Protein AF-A0A9E2UWN2-F1 (afdb_monomer)

Structure (mmCIF, N/CA/C/O backbone):
data_AF-A0A9E2UWN2-F1
#
_entry.id   AF-A0A9E2UWN2-F1
#
loop_
_atom_site.group_PDB
_atom_site.id
_atom_site.type_symbol
_atom_site.label_atom_id
_atom_site.label_alt_id
_atom_site.label_comp_id
_atom_site.label_asym_id
_atom_site.label_entity_id
_atom_site.label_seq_id
_atom_site.pdbx_PDB_ins_code
_atom_site.Cartn_x
_atom_site.Cartn_y
_atom_site.Cartn_z
_atom_site.occupancy
_atom_site.B_iso_or_equiv
_atom_site.auth_seq_id
_atom_site.auth_comp_id
_atom_site.auth_asym_id
_atom_site.auth_atom_id
_atom_site.pdbx_PDB_model_num
ATOM 1 N N . MET A 1 1 ? 16.207 34.290 -70.083 1.00 34.88 1 MET A N 1
ATOM 2 C CA . MET A 1 1 ? 17.558 33.720 -69.869 1.00 34.88 1 MET A CA 1
ATOM 3 C C . MET A 1 1 ? 18.015 34.024 -68.439 1.00 34.88 1 MET A C 1
AT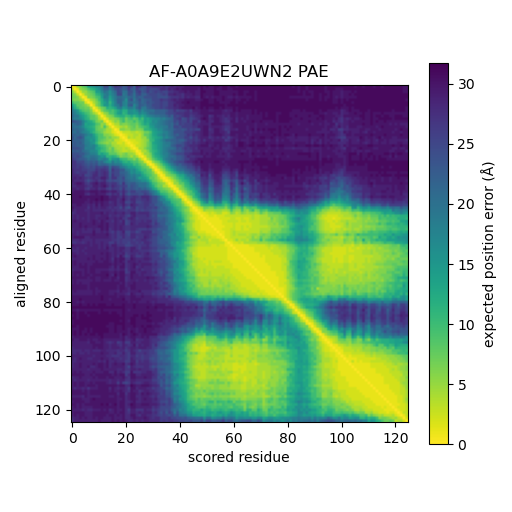OM 5 O O . MET A 1 1 ? 18.541 35.101 -68.195 1.00 34.88 1 MET A O 1
ATOM 9 N N . ALA A 1 2 ? 17.753 33.136 -67.473 1.00 46.03 2 ALA A N 1
ATOM 10 C CA . ALA A 1 2 ? 18.099 33.361 -66.063 1.00 46.03 2 ALA A CA 1
ATOM 11 C C . ALA A 1 2 ? 19.446 32.698 -65.721 1.00 46.03 2 ALA A C 1
ATOM 13 O O . ALA A 1 2 ? 19.610 31.484 -65.838 1.00 46.03 2 ALA A O 1
ATOM 14 N N . LYS A 1 3 ? 20.428 33.512 -65.323 1.00 49.00 3 LYS A N 1
ATOM 15 C CA . LYS A 1 3 ? 21.801 33.098 -65.002 1.00 49.00 3 LYS A CA 1
ATOM 16 C C . LYS A 1 3 ? 21.821 32.466 -63.598 1.00 49.00 3 LYS A C 1
ATOM 18 O O . LYS A 1 3 ? 21.710 33.177 -62.603 1.00 49.00 3 LYS A O 1
ATOM 23 N N . LYS A 1 4 ? 21.956 31.136 -63.497 1.00 56.94 4 LYS A N 1
ATOM 24 C CA . LYS A 1 4 ? 22.157 30.430 -62.214 1.00 56.94 4 LYS A CA 1
ATOM 25 C C . LYS A 1 4 ? 23.565 30.719 -61.682 1.00 56.94 4 LYS A C 1
ATOM 27 O O . LYS A 1 4 ? 24.551 30.223 -62.223 1.00 56.94 4 LYS A O 1
ATOM 32 N N . LYS A 1 5 ? 23.658 31.520 -60.619 1.00 57.91 5 LYS A N 1
ATOM 33 C CA . LYS A 1 5 ? 24.901 31.787 -59.885 1.00 57.91 5 LYS A CA 1
ATOM 34 C C . LYS A 1 5 ? 25.096 30.656 -58.868 1.00 57.91 5 LYS A C 1
ATOM 36 O O . LYS A 1 5 ? 24.437 30.630 -57.836 1.00 57.91 5 LYS A O 1
ATOM 41 N N . LYS A 1 6 ? 25.943 29.677 -59.198 1.00 55.78 6 LYS A N 1
ATOM 42 C CA . LYS A 1 6 ? 26.350 28.615 -58.269 1.00 55.78 6 LYS A CA 1
ATOM 43 C C . LYS A 1 6 ? 27.266 29.234 -57.212 1.00 55.78 6 LYS A C 1
ATOM 45 O O . LYS A 1 6 ? 28.353 29.698 -57.547 1.00 55.78 6 LYS A O 1
ATOM 50 N N . PHE A 1 7 ? 26.822 29.271 -55.959 1.00 46.44 7 PHE A N 1
ATOM 51 C CA . PHE A 1 7 ? 27.700 29.574 -54.834 1.00 46.44 7 PHE A CA 1
ATOM 52 C C . PHE A 1 7 ? 28.560 28.338 -54.567 1.00 46.44 7 PHE A C 1
ATOM 54 O O . PHE A 1 7 ? 28.080 27.324 -54.075 1.00 46.44 7 PHE A O 1
ATOM 61 N N . ALA A 1 8 ? 29.830 28.414 -54.961 1.00 55.47 8 ALA A N 1
ATOM 62 C CA . ALA A 1 8 ? 30.843 27.437 -54.596 1.00 55.47 8 ALA A CA 1
ATOM 63 C C . ALA A 1 8 ? 31.130 27.576 -53.092 1.00 55.47 8 ALA A C 1
ATOM 65 O O . ALA A 1 8 ? 31.785 28.526 -52.658 1.00 55.47 8 ALA A O 1
ATOM 66 N N . GLY A 1 9 ? 30.574 26.660 -52.298 1.00 52.72 9 GLY A N 1
ATOM 67 C CA . GLY A 1 9 ? 30.775 26.591 -50.857 1.00 52.72 9 GLY A CA 1
ATOM 68 C C . GLY A 1 9 ? 32.188 26.117 -50.534 1.00 52.72 9 GLY A C 1
ATOM 69 O O . GLY A 1 9 ? 32.538 24.967 -50.775 1.00 52.72 9 GLY A O 1
ATOM 70 N N . LYS A 1 10 ? 33.010 27.009 -49.981 1.00 61.72 10 LYS A N 1
ATOM 71 C CA . LYS A 1 10 ? 34.225 26.612 -49.267 1.00 61.72 10 LYS A CA 1
ATOM 72 C C . LYS A 1 10 ? 33.782 25.877 -48.000 1.00 61.72 10 LYS A C 1
ATOM 74 O O . LYS A 1 10 ? 33.063 26.469 -47.197 1.00 61.72 10 LYS A O 1
ATOM 79 N N . GLU A 1 11 ? 34.189 24.620 -47.817 1.00 60.41 11 GLU A N 1
ATOM 80 C CA . GLU A 1 11 ? 33.944 23.886 -46.570 1.00 60.41 11 GLU A CA 1
ATOM 81 C C . GLU A 1 11 ? 34.597 24.635 -45.404 1.00 60.41 11 GLU A C 1
ATOM 83 O O . GLU A 1 11 ? 35.819 24.661 -45.249 1.00 60.41 11 GLU A O 1
ATOM 88 N N . THR A 1 12 ? 33.784 25.292 -44.582 1.00 61.84 12 THR A N 1
ATOM 89 C CA . THR A 1 12 ? 34.253 25.893 -43.337 1.00 61.84 12 THR A CA 1
ATOM 90 C C . THR A 1 12 ? 34.216 24.831 -42.242 1.00 61.84 12 THR A C 1
ATOM 92 O O . THR A 1 12 ? 33.360 23.949 -42.242 1.00 61.84 12 THR A O 1
ATOM 95 N N . LYS A 1 13 ? 35.131 24.905 -41.267 1.00 61.12 13 LYS A N 1
ATOM 96 C CA . LYS A 1 13 ? 35.195 23.952 -40.138 1.00 61.12 13 LYS A CA 1
ATOM 97 C C . LYS A 1 13 ? 33.869 23.844 -39.355 1.00 61.12 13 LYS A C 1
ATOM 99 O O . LYS A 1 13 ? 33.631 22.835 -38.705 1.00 61.12 13 LYS A O 1
ATOM 104 N N . LEU A 1 14 ? 32.996 24.849 -39.472 1.00 57.47 14 LEU A N 1
ATOM 105 C CA . LEU A 1 14 ? 31.641 24.881 -38.910 1.00 57.47 14 LEU A CA 1
ATOM 106 C C . LEU A 1 14 ? 30.647 23.959 -39.639 1.00 57.47 14 LEU A C 1
ATOM 108 O O . LEU A 1 14 ? 29.720 23.455 -39.010 1.00 57.47 14 LEU A O 1
ATOM 112 N N . ALA A 1 15 ? 30.849 23.690 -40.933 1.00 57.22 15 ALA A N 1
ATOM 113 C CA . ALA A 1 15 ? 30.028 22.759 -41.714 1.00 57.22 15 ALA A CA 1
ATOM 114 C C . ALA A 1 15 ? 30.281 21.284 -41.347 1.00 57.22 15 ALA A C 1
ATOM 116 O O . ALA A 1 15 ? 29.482 20.414 -41.678 1.00 57.22 15 ALA A O 1
ATOM 117 N N . ARG A 1 16 ? 31.382 20.997 -40.635 1.00 58.31 16 ARG A N 1
ATOM 118 C CA . ARG A 1 16 ? 31.690 19.666 -40.085 1.00 58.31 16 ARG A CA 1
ATOM 119 C C . ARG A 1 16 ? 31.126 19.436 -38.688 1.00 58.31 16 ARG A C 1
ATOM 121 O O . ARG A 1 16 ? 31.273 18.342 -38.154 1.00 58.31 16 ARG A O 1
ATOM 128 N N . LEU A 1 17 ? 30.509 20.449 -38.08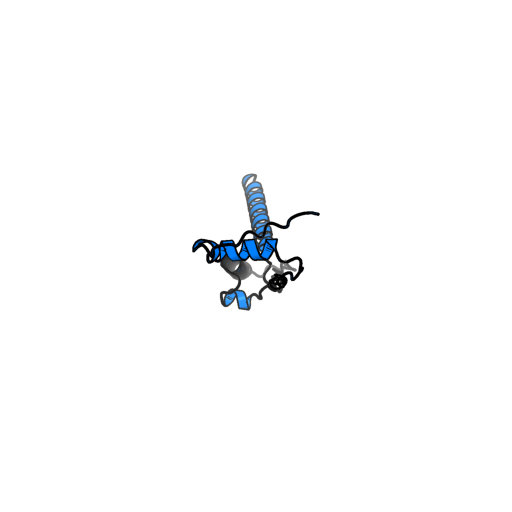1 1.00 65.50 17 LEU A N 1
ATOM 129 C CA . LEU A 1 17 ? 29.842 20.251 -36.806 1.00 65.50 17 LEU A CA 1
ATOM 130 C C . LEU A 1 17 ? 28.594 19.386 -37.029 1.00 65.50 17 LEU A C 1
ATOM 132 O O . LEU A 1 17 ? 27.830 19.657 -37.961 1.00 65.50 17 LEU A O 1
ATOM 136 N N . PRO A 1 18 ? 28.358 18.377 -36.173 1.00 63.38 18 PRO A N 1
ATOM 137 C CA . PRO A 1 18 ? 27.256 17.432 -36.347 1.00 63.38 18 PRO A CA 1
ATOM 138 C C . PRO A 1 18 ? 25.895 18.138 -36.393 1.00 63.38 18 PRO A C 1
ATOM 140 O O . PRO A 1 18 ? 25.010 17.738 -37.143 1.00 63.38 18 PRO A O 1
ATOM 143 N N . LEU A 1 19 ? 25.758 19.250 -35.664 1.00 63.00 19 LEU A N 1
ATOM 144 C CA . LEU A 1 19 ? 24.545 20.063 -35.656 1.00 63.00 19 LEU A CA 1
ATOM 145 C C . LEU A 1 19 ? 24.284 20.743 -37.016 1.00 63.00 19 LEU A C 1
ATOM 147 O O . LEU A 1 19 ? 23.156 20.757 -37.499 1.00 63.00 19 LEU A O 1
ATOM 151 N N . THR A 1 20 ? 25.327 21.265 -37.667 1.00 61.81 20 THR A N 1
ATOM 152 C CA . THR A 1 20 ? 25.219 21.931 -38.975 1.00 61.81 20 THR A CA 1
ATOM 153 C C . THR A 1 20 ? 24.960 20.920 -40.093 1.00 61.81 20 THR A C 1
ATOM 155 O O . THR A 1 20 ? 24.178 21.196 -41.000 1.00 61.81 20 THR A O 1
ATOM 158 N N . GLN A 1 21 ? 25.554 19.723 -40.013 1.00 61.75 21 GLN A N 1
ATOM 159 C CA . GLN A 1 21 ? 25.274 18.620 -40.943 1.00 61.75 21 GLN A CA 1
ATOM 160 C C . GLN A 1 21 ? 23.827 18.128 -40.833 1.00 61.75 21 GLN A C 1
ATOM 162 O O . GLN A 1 21 ? 23.180 17.900 -41.857 1.00 61.75 21 GLN A O 1
ATOM 167 N N . ALA A 1 22 ? 23.298 18.024 -39.609 1.00 63.12 22 ALA A N 1
ATOM 168 C CA . ALA A 1 22 ? 21.909 17.642 -39.373 1.00 63.12 22 ALA A CA 1
ATOM 169 C C . ALA A 1 22 ? 20.927 18.657 -39.983 1.00 63.12 22 ALA A C 1
ATOM 171 O O . ALA A 1 22 ? 19.981 18.268 -40.664 1.00 63.12 22 ALA A O 1
ATOM 172 N N . LEU A 1 23 ? 21.193 19.957 -39.815 1.00 63.88 23 LEU A N 1
ATOM 173 C CA . LEU A 1 23 ? 20.341 21.021 -40.358 1.00 63.88 23 LEU A CA 1
ATOM 174 C C . LEU A 1 23 ? 20.440 21.150 -41.884 1.00 63.88 23 LEU A C 1
ATOM 176 O O . LEU A 1 23 ? 19.440 21.416 -42.545 1.00 63.88 23 LEU A O 1
ATOM 180 N N . THR A 1 24 ? 21.621 20.915 -42.461 1.00 60.00 24 THR A N 1
ATOM 181 C CA . THR A 1 24 ? 21.818 20.977 -43.921 1.00 60.00 24 THR A CA 1
ATOM 182 C C . THR A 1 24 ? 21.167 19.773 -44.614 1.00 60.00 24 THR A C 1
ATOM 184 O O . THR A 1 24 ? 20.502 19.937 -45.634 1.00 60.00 24 THR A O 1
ATOM 187 N N . SER A 1 25 ? 21.235 18.585 -43.998 1.00 56.91 25 SER A N 1
ATOM 188 C CA . SER A 1 25 ? 20.510 17.388 -44.460 1.00 56.91 25 SER A CA 1
ATOM 189 C C . SER A 1 25 ? 18.991 17.598 -44.466 1.00 56.91 25 SER A C 1
ATOM 191 O O . SER A 1 25 ? 18.296 17.087 -45.341 1.00 56.91 25 SER A O 1
ATOM 193 N N . GLN A 1 26 ? 18.472 18.394 -43.525 1.00 55.88 26 GLN A N 1
ATOM 194 C CA . GLN A 1 26 ? 17.050 18.727 -43.447 1.00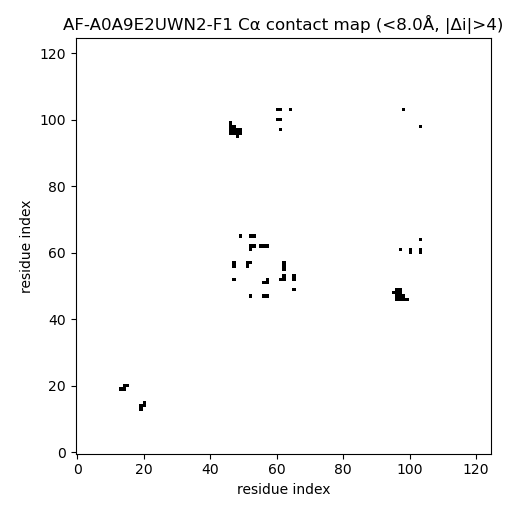 55.88 26 GLN A CA 1
ATOM 195 C C . GLN A 1 26 ? 16.607 19.737 -44.523 1.00 55.88 26 GLN A C 1
ATOM 197 O O . GLN A 1 26 ? 15.434 19.760 -44.891 1.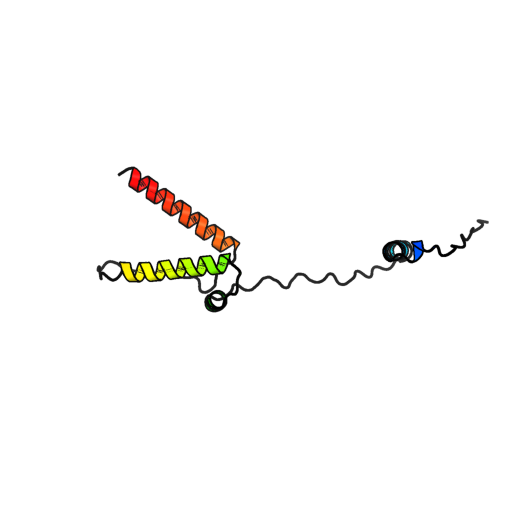00 55.88 26 GLN A O 1
ATOM 202 N N . ALA A 1 27 ? 17.529 20.559 -45.036 1.00 55.75 27 ALA A N 1
ATOM 203 C CA . ALA A 1 27 ? 17.245 21.581 -46.043 1.00 55.75 27 ALA A CA 1
ATOM 204 C C . ALA A 1 27 ? 17.313 21.056 -47.492 1.00 55.75 27 ALA A C 1
ATOM 206 O O . ALA A 1 27 ? 16.645 21.608 -48.365 1.00 55.75 27 ALA A O 1
ATOM 207 N N . GLU A 1 28 ? 18.087 19.997 -47.758 1.00 55.09 28 GLU A N 1
ATOM 208 C CA . GLU A 1 28 ? 18.253 19.427 -49.110 1.00 55.09 28 GLU A CA 1
ATOM 209 C C . GLU A 1 28 ? 17.484 18.109 -49.335 1.00 55.09 28 GLU A C 1
ATOM 211 O O . GLU A 1 28 ? 17.264 17.705 -50.477 1.00 55.09 28 GLU A O 1
ATOM 216 N N . GLY A 1 29 ? 17.022 17.447 -48.272 1.00 46.44 29 GLY A N 1
ATOM 217 C CA . GLY A 1 29 ? 16.400 16.126 -48.336 1.00 46.44 29 GLY A CA 1
ATOM 218 C C . GLY A 1 29 ? 14.880 16.149 -48.228 1.00 46.44 29 GLY A C 1
ATOM 219 O O . GLY A 1 29 ? 14.324 15.809 -47.186 1.00 46.44 29 GLY A O 1
ATOM 220 N N . GLY A 1 30 ? 14.193 16.461 -49.327 1.00 50.97 30 GLY A N 1
ATOM 221 C CA . GLY A 1 30 ? 12.816 16.017 -49.540 1.00 50.97 30 GLY A CA 1
ATOM 222 C C . GLY A 1 30 ? 12.766 14.490 -49.658 1.00 50.97 30 GLY A C 1
ATOM 223 O O . GLY A 1 30 ? 12.717 13.959 -50.759 1.00 50.97 30 GLY A O 1
ATOM 224 N N . ALA A 1 31 ? 12.821 13.787 -48.530 1.00 46.31 31 ALA A N 1
ATOM 225 C CA . ALA A 1 31 ? 12.516 12.368 -48.412 1.00 46.31 31 ALA A CA 1
ATOM 226 C C . ALA A 1 31 ? 12.127 12.079 -46.960 1.00 46.31 31 ALA A C 1
ATOM 228 O O . ALA A 1 31 ? 12.958 12.009 -46.057 1.00 46.31 31 ALA A O 1
ATOM 229 N N . THR A 1 32 ? 10.826 11.933 -46.751 1.00 50.84 32 THR A N 1
ATOM 230 C CA . THR A 1 32 ? 10.182 11.384 -45.562 1.00 50.84 32 THR A CA 1
ATOM 231 C C . THR A 1 32 ? 10.718 9.980 -45.272 1.00 50.84 32 THR A C 1
ATOM 233 O O . THR A 1 32 ? 10.116 8.977 -45.636 1.00 50.84 32 THR A O 1
ATOM 236 N N . LEU A 1 33 ? 11.847 9.891 -44.577 1.00 53.09 33 LEU A N 1
ATOM 237 C CA . LEU A 1 33 ? 12.223 8.707 -43.814 1.00 53.09 33 LEU A CA 1
ATOM 238 C C . LEU A 1 33 ? 12.201 9.107 -42.347 1.00 53.09 33 LEU A C 1
ATOM 240 O O . LEU A 1 33 ? 13.204 9.492 -41.750 1.00 53.09 33 LEU A O 1
ATOM 244 N N . SER A 1 34 ? 10.987 9.074 -41.796 1.00 51.12 34 SER A N 1
ATOM 245 C CA . SER A 1 34 ? 10.769 9.106 -40.356 1.00 51.12 34 SER A CA 1
ATOM 246 C C . SER A 1 34 ? 11.664 8.026 -39.734 1.00 51.12 34 SER A C 1
ATOM 248 O O . SER A 1 34 ? 11.537 6.862 -40.125 1.00 51.12 34 SER A O 1
ATOM 250 N N . PRO A 1 35 ? 12.581 8.362 -38.807 1.00 56.56 35 PRO A N 1
ATOM 251 C CA . PRO A 1 35 ? 13.237 7.326 -38.025 1.00 56.56 35 PRO A CA 1
ATOM 252 C C . PRO A 1 35 ? 12.134 6.542 -37.304 1.00 56.56 35 PRO A C 1
ATOM 254 O O . PRO A 1 35 ? 11.161 7.172 -36.868 1.00 56.56 35 PRO A O 1
ATOM 257 N N . PRO A 1 36 ? 12.228 5.203 -37.192 1.00 55.16 36 PRO A N 1
ATOM 258 C CA . PRO A 1 36 ? 11.233 4.436 -36.464 1.00 55.16 36 PRO A CA 1
ATOM 259 C C . PRO A 1 36 ? 11.165 5.023 -35.059 1.00 55.16 36 PRO A C 1
ATOM 261 O O . PRO A 1 36 ? 12.119 4.945 -34.284 1.00 55.16 36 PRO A O 1
ATOM 264 N N . ARG A 1 37 ? 10.052 5.699 -34.767 1.00 55.12 37 ARG A N 1
ATOM 265 C CA . ARG A 1 37 ? 9.728 6.183 -33.432 1.00 55.12 37 ARG A CA 1
ATOM 266 C C . ARG A 1 37 ? 9.864 4.957 -32.531 1.00 55.12 37 ARG A C 1
ATOM 268 O O . ARG A 1 37 ? 9.160 3.985 -32.806 1.00 55.12 37 ARG A O 1
ATOM 275 N N . PRO A 1 38 ? 10.760 4.937 -31.526 1.00 48.50 38 PRO A N 1
ATOM 276 C CA . PRO A 1 38 ? 10.799 3.815 -30.610 1.00 48.50 38 PRO A CA 1
ATOM 277 C C . PRO A 1 38 ? 9.409 3.739 -29.998 1.00 48.50 38 PRO A C 1
ATOM 279 O O . PRO A 1 38 ? 8.940 4.683 -29.355 1.00 48.50 38 PRO A O 1
ATOM 282 N N . SER A 1 39 ? 8.705 2.662 -30.318 1.00 50.44 39 SER A N 1
ATOM 283 C CA . SER A 1 39 ? 7.393 2.362 -29.790 1.00 50.44 39 SER A CA 1
ATOM 284 C C . SER A 1 39 ? 7.553 2.248 -28.279 1.00 50.44 39 SER A C 1
ATOM 286 O O . SER A 1 39 ? 7.906 1.191 -27.766 1.00 50.44 39 SER A O 1
ATOM 288 N N . LEU A 1 40 ? 7.304 3.331 -27.540 1.00 51.62 40 LEU A N 1
ATOM 289 C CA . LEU A 1 40 ? 7.161 3.324 -26.079 1.00 51.62 40 LEU A CA 1
ATOM 290 C C . LEU A 1 40 ? 5.848 2.625 -25.670 1.00 51.62 40 LEU A C 1
ATOM 292 O O . LEU A 1 40 ? 5.156 3.053 -24.756 1.00 51.62 40 LEU A O 1
ATOM 296 N N . SER A 1 41 ? 5.479 1.555 -26.371 1.00 47.34 41 SER A N 1
ATOM 297 C CA . SER A 1 41 ? 4.283 0.750 -26.130 1.00 47.34 41 SER A CA 1
ATOM 298 C C . SER A 1 41 ? 4.583 -0.462 -25.244 1.00 47.34 41 SER A C 1
ATOM 300 O O . SER A 1 41 ? 3.822 -1.419 -25.253 1.00 47.34 41 SER A O 1
ATOM 302 N N . LEU A 1 42 ? 5.687 -0.445 -24.487 1.00 50.88 42 LEU A N 1
ATOM 303 C CA . LEU A 1 42 ? 6.214 -1.630 -23.799 1.00 50.88 42 LEU A CA 1
ATOM 304 C C . LEU A 1 42 ? 6.396 -1.476 -22.283 1.00 50.88 42 LEU A C 1
ATOM 306 O O . LEU A 1 42 ? 7.206 -2.183 -21.701 1.00 50.88 42 LEU A O 1
ATOM 310 N N . LEU A 1 43 ? 5.667 -0.574 -21.621 1.00 51.53 43 LEU A N 1
ATOM 311 C CA . LEU A 1 43 ? 5.713 -0.477 -20.155 1.00 51.53 43 LEU A CA 1
ATOM 312 C C . LEU A 1 43 ? 4.337 -0.190 -19.544 1.00 51.53 43 LEU A C 1
ATOM 314 O O . LEU A 1 43 ? 4.198 0.625 -18.637 1.00 51.53 43 LEU A O 1
ATOM 318 N N . ALA A 1 44 ? 3.302 -0.903 -19.988 1.00 51.44 44 ALA A N 1
ATOM 319 C CA . ALA A 1 44 ? 2.299 -1.303 -19.009 1.00 51.44 44 ALA A CA 1
ATOM 320 C C . ALA A 1 44 ? 2.957 -2.422 -18.195 1.00 51.44 44 ALA A C 1
ATOM 322 O O . ALA A 1 44 ? 2.840 -3.590 -18.550 1.00 51.44 44 ALA A O 1
ATOM 323 N N . SER A 1 45 ? 3.762 -2.058 -17.189 1.00 62.88 45 SER A N 1
ATOM 324 C CA . SER A 1 45 ? 4.323 -3.047 -16.270 1.00 62.88 45 SER A CA 1
ATOM 325 C C . SER A 1 45 ? 3.150 -3.832 -15.705 1.00 62.88 45 SER A C 1
ATOM 327 O O . SER A 1 45 ? 2.261 -3.239 -15.080 1.00 62.88 45 SER A O 1
ATOM 329 N N . GLU A 1 46 ? 3.113 -5.136 -15.984 1.00 71.25 46 GLU A N 1
ATOM 330 C CA . GLU A 1 46 ? 2.105 -6.004 -15.395 1.00 71.25 46 GLU A CA 1
ATOM 331 C C . GLU A 1 46 ? 2.079 -5.786 -13.878 1.00 71.25 46 GLU A C 1
ATOM 333 O O . GLU A 1 46 ? 3.126 -5.528 -13.265 1.00 71.25 46 GLU A O 1
ATOM 338 N N . PRO A 1 47 ? 0.889 -5.831 -13.260 1.00 78.19 47 PRO A N 1
ATOM 339 C CA . PRO A 1 47 ? 0.789 -5.684 -11.824 1.00 78.19 47 PRO A CA 1
ATOM 340 C C . PRO A 1 47 ? 1.594 -6.803 -11.155 1.00 78.19 47 PRO A C 1
ATOM 342 O O . PRO A 1 47 ? 1.376 -7.996 -11.404 1.00 78.19 47 PRO A O 1
ATOM 345 N N . LEU A 1 48 ? 2.552 -6.390 -10.324 1.00 84.25 48 LEU A N 1
ATOM 346 C CA . LEU A 1 48 ? 3.444 -7.311 -9.636 1.00 84.25 48 LEU A CA 1
ATOM 347 C C . LEU A 1 48 ? 2.644 -8.243 -8.724 1.00 84.25 48 LEU A C 1
ATOM 349 O O . LEU A 1 48 ? 1.615 -7.877 -8.151 1.00 84.25 48 LEU A O 1
ATOM 353 N N . THR A 1 49 ? 3.133 -9.462 -8.583 1.00 87.88 49 THR A N 1
ATOM 354 C CA . THR A 1 49 ? 2.713 -10.368 -7.518 1.00 87.88 49 THR A CA 1
ATOM 355 C C . THR A 1 49 ? 3.288 -9.917 -6.178 1.00 87.88 49 THR A C 1
ATOM 357 O O . THR A 1 49 ? 4.285 -9.192 -6.104 1.00 87.88 49 THR A O 1
ATOM 360 N N . TRP A 1 50 ? 2.666 -10.377 -5.097 1.00 84.56 50 TRP A N 1
ATOM 361 C CA . TRP A 1 50 ? 3.152 -10.123 -3.744 1.00 84.56 50 TRP A CA 1
ATOM 362 C C . TRP A 1 50 ? 4.535 -10.737 -3.486 1.00 84.56 50 TRP A C 1
ATOM 364 O O . TRP A 1 50 ? 5.352 -10.114 -2.809 1.00 84.56 50 TRP A O 1
ATOM 374 N N . ASP A 1 51 ? 4.838 -11.887 -4.097 1.00 86.88 51 ASP A N 1
ATOM 375 C CA . ASP A 1 51 ? 6.152 -12.539 -4.011 1.00 86.88 51 ASP A CA 1
ATOM 376 C C . ASP A 1 51 ? 7.253 -11.724 -4.695 1.00 86.88 51 ASP A C 1
ATOM 378 O O . ASP A 1 51 ? 8.378 -11.633 -4.215 1.00 86.88 51 ASP A O 1
ATOM 382 N N . GLU A 1 52 ? 6.942 -11.071 -5.812 1.00 86.38 52 GLU A N 1
ATOM 383 C CA . GLU A 1 52 ? 7.916 -10.214 -6.485 1.00 86.38 52 GLU A CA 1
ATOM 384 C C . GLU A 1 52 ? 8.220 -8.954 -5.675 1.00 86.38 52 GLU A C 1
ATOM 386 O O . GLU A 1 52 ? 9.365 -8.499 -5.655 1.00 86.38 52 GLU A O 1
ATOM 391 N N . VAL A 1 53 ? 7.216 -8.393 -4.996 1.00 86.31 53 VAL A N 1
ATOM 392 C CA . VAL A 1 53 ? 7.416 -7.240 -4.109 1.00 86.31 53 VAL A CA 1
ATOM 393 C C . VAL A 1 53 ? 8.174 -7.639 -2.847 1.00 86.31 53 VAL A C 1
ATOM 395 O O . VAL A 1 53 ? 9.068 -6.903 -2.430 1.00 86.31 53 VAL A O 1
ATOM 398 N N . SER A 1 54 ? 7.902 -8.818 -2.282 1.00 82.94 54 SER A N 1
ATOM 399 C CA . SER A 1 54 ? 8.674 -9.345 -1.150 1.00 82.94 54 SER A CA 1
ATOM 400 C C . SER A 1 54 ? 10.134 -9.630 -1.531 1.00 82.94 54 SER A C 1
ATOM 402 O O . SER A 1 54 ? 11.036 -9.384 -0.731 1.00 82.94 54 SER A O 1
ATOM 404 N N . ALA A 1 55 ? 10.386 -10.022 -2.785 1.00 87.38 55 ALA A N 1
ATOM 405 C CA . ALA A 1 55 ? 11.720 -10.148 -3.374 1.00 87.38 55 ALA A CA 1
ATOM 406 C C . ALA A 1 55 ? 12.386 -8.798 -3.732 1.00 87.38 55 ALA A C 1
ATOM 408 O O . ALA A 1 55 ? 13.481 -8.779 -4.297 1.00 87.38 55 ALA A O 1
ATOM 409 N N . GLY A 1 56 ? 11.749 -7.663 -3.423 1.00 83.00 56 GLY A N 1
ATOM 410 C CA . GLY A 1 56 ? 12.313 -6.322 -3.589 1.00 83.00 56 GLY A CA 1
ATOM 411 C C . GLY A 1 56 ? 11.997 -5.631 -4.920 1.00 83.00 56 GLY A C 1
ATOM 412 O O . GLY A 1 56 ? 12.601 -4.601 -5.227 1.00 83.00 56 GLY A O 1
ATOM 413 N N . ARG A 1 57 ? 11.062 -6.149 -5.730 1.00 82.31 57 ARG A N 1
ATOM 414 C CA . ARG A 1 57 ? 10.572 -5.454 -6.937 1.00 82.31 57 ARG A CA 1
ATOM 415 C C . ARG A 1 57 ? 9.447 -4.459 -6.609 1.00 82.31 57 ARG A C 1
ATOM 417 O O . ARG A 1 57 ? 8.880 -4.461 -5.527 1.00 82.31 57 ARG A O 1
ATOM 424 N N . GLY A 1 58 ? 9.105 -3.581 -7.558 1.00 79.31 58 GLY A N 1
ATOM 425 C CA . GLY A 1 58 ? 7.947 -2.673 -7.438 1.00 79.31 58 GLY A CA 1
ATOM 426 C C . GLY A 1 58 ? 8.216 -1.312 -6.780 1.00 79.31 58 GLY A C 1
ATOM 427 O O . GLY A 1 58 ? 7.300 -0.501 -6.648 1.00 79.31 58 GLY A O 1
ATOM 428 N N . GLY A 1 59 ? 9.470 -1.017 -6.431 1.00 87.69 59 GLY A N 1
ATOM 429 C CA . GLY A 1 59 ? 9.860 0.275 -5.866 1.00 87.69 59 GLY A CA 1
ATOM 430 C C . GLY A 1 59 ? 9.370 0.495 -4.425 1.00 87.69 59 GLY A C 1
ATOM 431 O O . GLY A 1 59 ? 8.664 -0.337 -3.852 1.00 87.69 59 GLY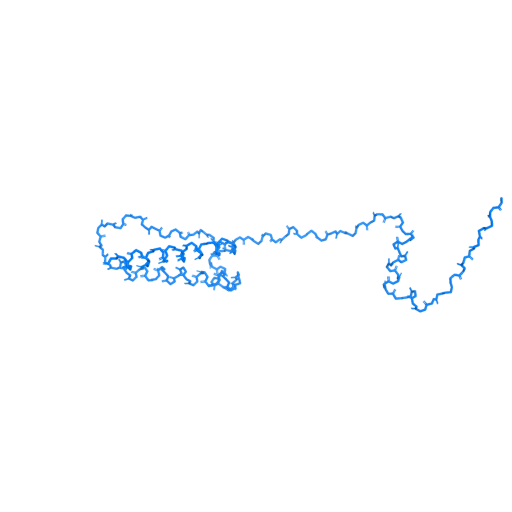 A O 1
ATOM 432 N N . PRO A 1 60 ? 9.740 1.631 -3.811 1.00 88.75 60 PRO A N 1
ATOM 433 C CA . PRO A 1 60 ? 9.557 1.848 -2.375 1.00 88.75 60 PRO A CA 1
ATOM 434 C C . PRO A 1 60 ? 8.085 1.910 -1.949 1.00 88.75 60 PRO A C 1
ATOM 436 O O . PRO A 1 60 ? 7.745 1.457 -0.861 1.00 88.75 60 PRO A O 1
ATOM 439 N N . LEU A 1 61 ? 7.197 2.432 -2.802 1.00 87.88 61 LEU A N 1
ATOM 440 C CA . LEU A 1 61 ? 5.771 2.537 -2.481 1.00 87.88 61 LEU A CA 1
ATOM 441 C C . LEU A 1 61 ? 5.094 1.162 -2.398 1.00 87.88 61 LEU A C 1
ATOM 443 O O . LEU A 1 61 ? 4.318 0.926 -1.476 1.00 87.88 61 LEU A O 1
ATOM 447 N N . ALA A 1 62 ? 5.396 0.253 -3.331 1.00 86.81 62 ALA A N 1
ATOM 448 C CA . ALA A 1 62 ? 4.850 -1.101 -3.302 1.00 86.81 62 ALA A CA 1
ATOM 449 C C . ALA A 1 62 ? 5.382 -1.885 -2.096 1.00 86.81 62 ALA A C 1
ATOM 451 O O . ALA A 1 62 ? 4.606 -2.551 -1.417 1.00 86.81 62 ALA A O 1
ATOM 452 N N . ALA A 1 63 ? 6.675 -1.744 -1.784 1.00 88.19 63 ALA A N 1
ATOM 453 C CA . ALA A 1 63 ? 7.282 -2.363 -0.608 1.00 88.19 63 ALA A CA 1
ATOM 454 C C . ALA A 1 63 ? 6.647 -1.862 0.701 1.00 88.19 63 ALA A C 1
ATOM 456 O O . ALA A 1 63 ? 6.289 -2.665 1.560 1.00 88.19 63 ALA A O 1
ATOM 457 N N . ALA A 1 64 ? 6.442 -0.547 0.835 1.00 89.38 64 ALA A N 1
ATOM 458 C CA . ALA A 1 64 ? 5.772 0.033 1.997 1.00 89.38 64 ALA A CA 1
ATOM 459 C C . ALA A 1 64 ? 4.321 -0.455 2.123 1.00 89.38 64 ALA A C 1
ATOM 461 O O . ALA A 1 64 ? 3.874 -0.801 3.214 1.00 89.38 64 ALA A O 1
ATOM 462 N N . PHE A 1 65 ? 3.593 -0.527 1.005 1.00 86.00 65 PHE A N 1
ATOM 463 C CA . PHE A 1 65 ? 2.233 -1.055 0.990 1.00 86.00 65 PHE A CA 1
ATOM 464 C C . PHE A 1 65 ? 2.187 -2.531 1.401 1.00 86.00 65 PHE A C 1
ATOM 466 O O . PHE A 1 65 ? 1.385 -2.897 2.254 1.00 86.00 65 PHE A O 1
ATOM 473 N N . PHE A 1 66 ? 3.083 -3.362 0.862 1.00 86.44 66 PHE A N 1
ATOM 474 C CA . PHE A 1 66 ? 3.217 -4.765 1.255 1.00 86.44 66 PHE A CA 1
ATOM 475 C C . PHE A 1 66 ? 3.500 -4.921 2.751 1.00 86.44 66 PHE A C 1
ATOM 477 O O . PHE A 1 66 ? 2.843 -5.720 3.416 1.00 86.44 66 PHE A O 1
ATOM 484 N N . PHE A 1 67 ? 4.425 -4.125 3.293 1.00 86.94 67 PHE A N 1
ATOM 485 C CA . PHE A 1 67 ? 4.743 -4.147 4.718 1.00 86.94 67 PHE A CA 1
ATOM 486 C C . PHE A 1 67 ? 3.517 -3.817 5.580 1.00 86.94 67 PHE A C 1
ATOM 488 O O . PHE A 1 67 ? 3.187 -4.575 6.485 1.00 86.94 67 PHE A O 1
ATOM 495 N N . LEU A 1 68 ? 2.788 -2.745 5.253 1.00 86.94 68 LEU A N 1
ATOM 496 C CA . LEU A 1 68 ? 1.570 -2.367 5.979 1.00 86.94 68 LEU A CA 1
ATOM 497 C C . LEU A 1 68 ? 0.513 -3.471 5.951 1.00 86.94 68 LEU A C 1
ATOM 499 O O . LEU A 1 68 ? -0.092 -3.782 6.971 1.00 86.94 68 LEU A O 1
ATOM 503 N N . VAL A 1 69 ? 0.290 -4.068 4.783 1.00 84.50 69 VAL A N 1
ATOM 504 C CA . VAL A 1 69 ? -0.692 -5.140 4.618 1.00 84.50 69 VAL A CA 1
ATOM 505 C C . VAL A 1 69 ? -0.320 -6.370 5.453 1.00 84.50 69 VAL A C 1
ATOM 507 O O . VAL A 1 69 ? -1.195 -6.977 6.076 1.00 84.50 69 VAL A O 1
ATOM 510 N N . ARG A 1 70 ? 0.971 -6.716 5.511 1.00 84.94 70 ARG A N 1
ATOM 511 C CA . ARG A 1 70 ? 1.477 -7.809 6.346 1.00 84.94 70 ARG A CA 1
ATOM 512 C C . ARG A 1 70 ? 1.291 -7.520 7.835 1.00 84.94 70 ARG A C 1
ATOM 514 O O . ARG A 1 70 ? 0.663 -8.320 8.516 1.00 84.94 70 ARG A O 1
ATOM 521 N N . GLU A 1 71 ? 1.747 -6.364 8.311 1.00 85.06 71 GLU A N 1
ATOM 522 C CA . GLU A 1 71 ? 1.621 -5.964 9.722 1.00 85.06 71 GLU A CA 1
ATOM 523 C C . GLU A 1 71 ? 0.159 -5.936 10.181 1.00 85.06 71 GLU A C 1
ATOM 525 O O . GLU A 1 71 ? -0.172 -6.409 11.265 1.00 85.06 71 GLU A O 1
ATOM 530 N N . LEU A 1 72 ? -0.751 -5.433 9.341 1.00 82.56 72 LEU A N 1
ATOM 531 C CA . LEU A 1 72 ? -2.184 -5.439 9.644 1.00 82.56 72 LEU A CA 1
ATOM 532 C C . LEU A 1 72 ? -2.760 -6.856 9.711 1.00 82.56 72 LEU A C 1
ATOM 534 O O . LEU A 1 72 ? -3.656 -7.112 10.516 1.00 82.56 72 LEU A O 1
ATOM 538 N N . SER A 1 73 ? -2.259 -7.771 8.882 1.00 79.69 73 SER A N 1
ATOM 539 C CA . SER A 1 73 ? -2.670 -9.177 8.912 1.00 79.69 73 SER A CA 1
ATOM 540 C C . SER A 1 73 ? -2.196 -9.857 10.197 1.00 79.69 73 SER A C 1
ATOM 542 O O . SER A 1 73 ? -2.990 -10.525 10.858 1.00 79.69 73 SER A O 1
ATOM 544 N N . ASP A 1 74 ? -0.946 -9.618 10.595 1.00 81.81 74 ASP A N 1
ATOM 545 C CA . ASP A 1 74 ? -0.360 -10.155 11.826 1.00 81.81 74 ASP A CA 1
ATOM 546 C C . ASP A 1 74 ? -1.062 -9.585 13.070 1.00 81.81 74 ASP A C 1
ATOM 548 O O . ASP A 1 74 ? -1.477 -10.335 13.957 1.00 81.81 74 ASP A O 1
ATOM 552 N N . LEU A 1 75 ? -1.296 -8.269 13.101 1.00 80.69 75 LEU A N 1
ATOM 553 C CA . LEU A 1 75 ? -2.050 -7.610 14.167 1.00 80.69 75 LEU A CA 1
ATOM 554 C C . LEU A 1 75 ? -3.468 -8.167 14.267 1.00 80.69 75 LEU A C 1
ATOM 556 O O . LEU A 1 75 ? -3.959 -8.431 15.362 1.00 80.69 75 LEU A O 1
ATOM 560 N N . ARG A 1 76 ? -4.134 -8.376 13.130 1.00 76.06 76 ARG A N 1
ATOM 561 C CA . ARG A 1 76 ? -5.469 -8.964 13.118 1.00 76.06 76 ARG A CA 1
ATOM 562 C C . ARG A 1 76 ? -5.460 -10.375 13.692 1.00 76.06 76 ARG A C 1
ATOM 564 O O . ARG A 1 76 ? -6.323 -10.670 14.508 1.00 76.06 76 ARG A O 1
ATOM 571 N N . LEU A 1 77 ? -4.509 -11.225 13.309 1.00 77.69 77 LEU A N 1
ATOM 572 C CA . LEU A 1 77 ? -4.383 -12.570 13.880 1.00 77.69 77 LEU A CA 1
ATOM 573 C C . LEU A 1 77 ? -4.168 -12.519 15.400 1.00 77.69 77 LEU A C 1
ATOM 575 O O . LEU A 1 77 ? -4.774 -13.304 16.125 1.00 77.69 77 LEU A O 1
ATOM 579 N N . ALA A 1 78 ? -3.369 -11.563 15.882 1.00 78.00 78 ALA A N 1
ATOM 580 C CA . ALA A 1 78 ? -3.137 -11.354 17.309 1.00 78.00 78 ALA A CA 1
ATOM 581 C C . ALA A 1 78 ? -4.373 -10.824 18.061 1.00 78.00 78 ALA A C 1
ATOM 583 O O . ALA A 1 78 ? -4.567 -11.150 19.227 1.00 78.00 78 ALA A O 1
ATOM 584 N N . VAL A 1 79 ? -5.218 -10.015 17.417 1.00 72.94 79 VAL A N 1
ATOM 585 C CA . VAL A 1 79 ? -6.454 -9.478 18.017 1.00 72.94 79 VAL A CA 1
ATOM 586 C C . VAL A 1 79 ? -7.597 -10.499 17.962 1.00 72.94 79 VAL A C 1
ATOM 588 O O . VAL A 1 79 ? -8.395 -10.592 18.892 1.00 72.94 79 VAL A O 1
ATOM 591 N N . GLN A 1 80 ? -7.670 -11.295 16.893 1.00 67.00 80 GLN A N 1
ATOM 592 C CA . GLN A 1 80 ? -8.722 -12.290 16.657 1.00 67.00 80 GLN A CA 1
ATOM 593 C C . GLN A 1 80 ? -8.492 -13.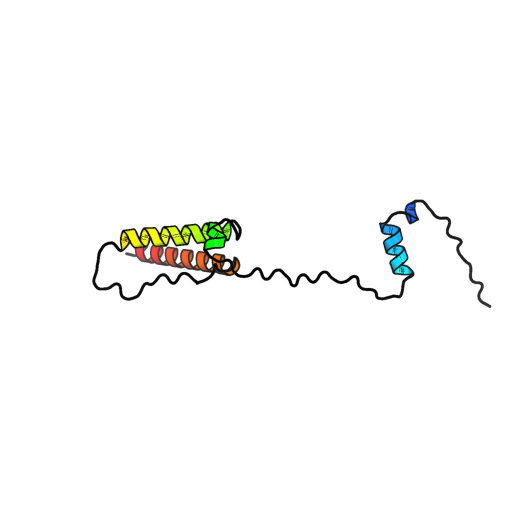628 17.366 1.00 67.00 80 GLN A C 1
ATOM 595 O O . GLN A 1 80 ? -9.310 -14.537 17.240 1.00 67.00 80 GLN A O 1
ATOM 600 N N . SER A 1 81 ? -7.444 -13.766 18.179 1.00 56.62 81 SER A N 1
ATOM 601 C CA . SER A 1 81 ? -7.221 -14.953 19.016 1.00 56.62 81 SER A CA 1
ATOM 602 C C . SER A 1 81 ? -8.259 -15.140 20.143 1.00 56.62 81 SER A C 1
ATOM 604 O O . SER A 1 81 ? -8.073 -15.995 21.007 1.00 56.62 81 SER A O 1
ATOM 606 N N . SER A 1 82 ? -9.360 -14.377 20.142 1.00 48.72 82 SER A N 1
ATOM 607 C CA . SER A 1 82 ? -10.553 -14.610 20.962 1.00 48.72 82 SER A CA 1
ATOM 608 C C . SER A 1 82 ? -11.708 -15.102 20.074 1.00 48.72 82 SER A C 1
ATOM 610 O O . SER A 1 82 ? -12.186 -14.343 19.226 1.00 48.72 82 SER A O 1
ATOM 612 N N . PRO A 1 83 ? -12.188 -16.351 20.236 1.00 51.38 83 PRO A N 1
ATOM 613 C CA . PRO A 1 83 ? -13.244 -16.902 19.401 1.00 51.38 83 PRO A CA 1
ATOM 614 C C . PRO A 1 83 ? -14.605 -16.378 19.881 1.00 51.38 83 PRO A C 1
ATOM 616 O O . PRO A 1 83 ? -15.307 -17.020 20.659 1.00 51.38 83 PRO A O 1
ATOM 619 N N . GLY A 1 84 ? -14.984 -15.183 19.432 1.00 52.84 84 GLY A N 1
ATOM 620 C CA . GLY A 1 84 ? -16.358 -14.693 19.533 1.00 52.84 84 GLY A CA 1
ATOM 621 C C . GLY A 1 84 ? -17.214 -15.262 18.390 1.00 52.84 84 GLY A C 1
ATOM 622 O O . GLY A 1 84 ? -16.762 -15.261 17.245 1.00 52.84 84 GLY A O 1
ATOM 623 N N . PRO A 1 85 ? -18.459 -15.713 18.631 1.00 54.34 85 PRO A N 1
ATOM 624 C CA . PRO A 1 85 ? -19.272 -16.437 17.644 1.00 54.34 85 PRO A CA 1
ATOM 625 C C . PRO A 1 85 ? -19.841 -15.559 16.507 1.00 54.34 85 PRO A C 1
ATOM 627 O O . PRO A 1 85 ? -20.758 -15.981 15.809 1.00 54.34 85 PRO A O 1
ATOM 630 N N . ALA A 1 86 ? -19.319 -14.346 16.302 1.00 48.84 86 ALA A N 1
ATOM 631 C CA . ALA A 1 86 ? -19.874 -13.350 15.383 1.00 48.84 86 ALA A CA 1
ATOM 632 C C . ALA A 1 86 ? -18.910 -12.898 14.268 1.00 48.84 86 ALA A C 1
ATOM 634 O O . ALA A 1 86 ? -19.181 -11.912 13.588 1.00 48.84 86 ALA A O 1
ATOM 635 N N . GLU A 1 87 ? -17.802 -13.601 14.023 1.00 49.84 87 GLU A N 1
ATOM 636 C CA . GLU A 1 87 ? -16.888 -13.272 12.917 1.00 49.84 87 GLU A CA 1
ATOM 637 C C . GLU A 1 87 ? -17.258 -13.972 11.598 1.00 49.84 87 GLU A C 1
ATOM 639 O O . GLU A 1 87 ? -16.451 -14.631 10.942 1.00 49.84 87 GLU A O 1
ATOM 644 N N . ALA A 1 88 ? -18.503 -13.814 11.159 1.00 46.38 88 ALA A N 1
ATOM 645 C CA . ALA A 1 88 ? -18.853 -14.131 9.785 1.00 46.38 88 ALA A CA 1
ATOM 646 C C . ALA A 1 88 ? -18.336 -13.004 8.866 1.00 46.38 88 ALA A C 1
ATOM 648 O O . ALA A 1 88 ? -18.935 -11.940 8.770 1.00 46.38 88 ALA A O 1
ATOM 649 N N . ASN A 1 89 ? -17.246 -13.272 8.140 1.00 44.72 89 ASN A N 1
ATOM 650 C CA . ASN A 1 89 ? -16.910 -12.640 6.851 1.00 44.72 89 ASN A CA 1
ATOM 651 C C . ASN A 1 89 ? -16.181 -11.285 6.803 1.00 44.72 89 ASN A C 1
ATOM 653 O O . ASN A 1 89 ? -16.240 -10.623 5.770 1.00 44.72 89 ASN A O 1
ATOM 657 N N . HIS A 1 90 ? -15.356 -10.913 7.780 1.00 50.72 90 HIS A N 1
ATOM 658 C CA . HIS A 1 90 ? -14.327 -9.893 7.508 1.00 50.72 90 HIS A CA 1
ATOM 659 C C . HIS A 1 90 ? -13.107 -10.556 6.862 1.00 50.72 90 HIS A C 1
ATOM 661 O O . HIS A 1 90 ? -12.024 -10.563 7.426 1.00 50.72 90 HIS A O 1
ATOM 667 N N . ARG A 1 91 ? -13.245 -11.219 5.710 1.00 53.38 91 ARG A N 1
ATOM 668 C CA . ARG A 1 91 ? -12.050 -11.652 4.968 1.00 53.38 91 ARG A CA 1
ATOM 669 C C . ARG A 1 91 ? -11.376 -10.375 4.472 1.00 53.38 91 ARG A C 1
ATOM 671 O O . ARG A 1 91 ? -11.967 -9.661 3.669 1.00 53.38 91 ARG A O 1
ATOM 678 N N . ILE A 1 92 ? -10.176 -10.063 4.970 1.00 57.09 92 ILE A N 1
ATOM 679 C CA . ILE A 1 92 ? -9.301 -9.101 4.298 1.00 57.09 92 ILE A CA 1
ATOM 680 C C . ILE A 1 92 ? -9.024 -9.737 2.940 1.00 57.09 92 ILE A C 1
ATOM 682 O O . ILE A 1 92 ? -8.201 -10.643 2.826 1.00 57.09 92 ILE A O 1
ATOM 686 N N . TYR A 1 93 ? -9.789 -9.337 1.931 1.00 58.72 93 TYR A N 1
ATOM 687 C CA . TYR A 1 93 ? -9.496 -9.687 0.557 1.00 58.72 93 TYR A CA 1
ATOM 688 C C . TYR A 1 93 ? -8.273 -8.865 0.171 1.00 58.72 93 TYR A C 1
ATOM 690 O O . TYR A 1 93 ? -8.390 -7.714 -0.250 1.00 58.72 93 TYR A O 1
ATOM 698 N N . LEU A 1 94 ? -7.085 -9.440 0.373 1.00 67.00 94 LEU A N 1
ATOM 699 C CA . LEU A 1 94 ? -5.935 -8.975 -0.381 1.00 67.00 94 LEU A CA 1
ATOM 700 C C . LEU A 1 94 ? -6.271 -9.182 -1.858 1.00 67.00 94 LEU A C 1
ATOM 702 O O . LEU A 1 94 ? -6.720 -10.270 -2.224 1.00 67.00 94 LEU A O 1
ATOM 706 N N . PRO A 1 95 ? -6.066 -8.170 -2.708 1.00 72.19 95 PRO A N 1
ATOM 707 C CA . PRO A 1 95 ? -6.154 -8.388 -4.138 1.00 72.19 95 PRO A CA 1
ATOM 708 C C . PRO A 1 95 ? -5.101 -9.423 -4.557 1.00 72.19 95 PRO A C 1
ATOM 710 O O . PRO A 1 95 ? -3.998 -9.445 -4.007 1.00 72.19 95 PRO A O 1
ATOM 713 N N . ASP A 1 96 ? -5.415 -10.241 -5.563 1.00 79.44 96 ASP A N 1
ATOM 714 C CA . ASP A 1 96 ? -4.508 -11.282 -6.081 1.00 79.44 96 ASP A CA 1
ATOM 715 C C . ASP A 1 96 ? -3.167 -10.712 -6.577 1.00 79.44 96 ASP A C 1
ATOM 717 O O . ASP A 1 96 ? -2.155 -11.409 -6.657 1.00 79.44 96 ASP A O 1
ATOM 721 N N . ARG A 1 97 ? -3.161 -9.422 -6.931 1.00 83.25 97 ARG A N 1
ATOM 722 C CA . ARG A 1 97 ? -2.003 -8.681 -7.427 1.00 83.25 97 ARG A CA 1
ATOM 723 C C . ARG A 1 97 ? -1.832 -7.371 -6.678 1.00 83.25 97 ARG A C 1
ATOM 725 O O . ARG A 1 97 ? -2.797 -6.777 -6.195 1.00 83.25 97 ARG A O 1
ATOM 732 N N . VAL A 1 98 ? -0.597 -6.888 -6.654 1.00 84.25 98 VAL A N 1
ATOM 733 C CA . VAL A 1 98 ? -0.247 -5.594 -6.075 1.00 84.25 98 VAL A CA 1
ATOM 734 C C . VAL A 1 98 ? -0.902 -4.497 -6.918 1.00 84.25 98 VAL A C 1
ATOM 736 O O . VAL A 1 98 ? -0.673 -4.439 -8.133 1.00 84.25 98 VAL A O 1
ATOM 739 N N . PRO A 1 99 ? -1.713 -3.612 -6.313 1.00 85.44 99 PRO A N 1
ATOM 740 C CA . 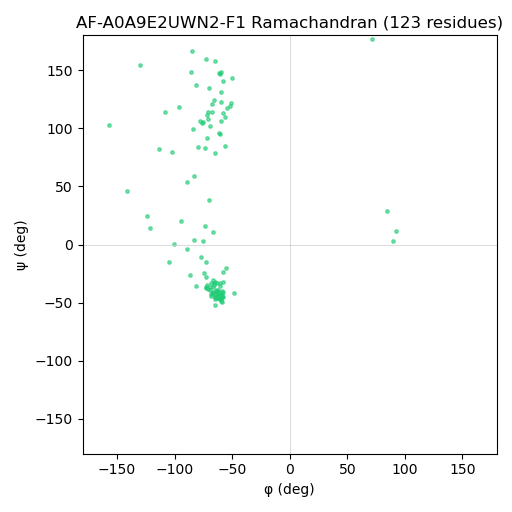PRO A 1 99 ? -2.304 -2.496 -7.032 1.00 85.44 99 PRO A CA 1
ATOM 741 C C . PRO A 1 99 ? -1.224 -1.593 -7.631 1.00 85.44 99 PRO A C 1
ATOM 743 O O . PRO A 1 99 ? -0.148 -1.411 -7.062 1.00 85.44 99 PRO A O 1
ATOM 746 N N . GLN A 1 100 ? -1.519 -0.969 -8.768 1.00 86.12 100 GLN A N 1
ATOM 747 C CA . GLN A 1 100 ? -0.610 0.023 -9.335 1.00 86.12 100 GLN A CA 1
ATOM 748 C C . GLN A 1 100 ? -0.474 1.254 -8.417 1.00 86.12 100 GLN A C 1
ATOM 750 O O . GLN A 1 100 ? -1.389 1.538 -7.636 1.00 86.12 100 GLN A O 1
ATOM 755 N N . PRO A 1 101 ? 0.619 2.037 -8.532 1.00 86.12 101 PRO A N 1
ATOM 756 C CA . PRO A 1 101 ? 0.887 3.175 -7.650 1.00 86.12 101 PRO A CA 1
ATOM 757 C C . PRO A 1 101 ? -0.291 4.146 -7.438 1.00 86.12 101 PRO A C 1
ATOM 759 O O . PRO A 1 101 ? -0.528 4.523 -6.288 1.00 86.12 101 PRO A O 1
ATOM 762 N N . PRO A 1 102 ? -1.088 4.523 -8.465 1.00 87.69 102 PRO A N 1
ATOM 763 C CA . PRO A 1 102 ? -2.259 5.377 -8.253 1.00 87.69 102 PRO A CA 1
ATOM 764 C C . PRO A 1 102 ? -3.317 4.729 -7.350 1.00 87.69 102 PRO A C 1
ATOM 766 O O . PRO A 1 102 ? -3.880 5.398 -6.485 1.00 87.69 102 PRO A O 1
ATOM 769 N N . GLY A 1 103 ? -3.540 3.422 -7.509 1.00 86.56 103 GLY A N 1
ATOM 770 C CA . GLY A 1 103 ? -4.467 2.647 -6.685 1.00 86.56 103 GLY A CA 1
ATOM 771 C C . GLY A 1 103 ? -3.993 2.529 -5.238 1.00 86.56 103 GLY A C 1
ATOM 772 O O . GLY A 1 103 ? -4.786 2.736 -4.323 1.00 86.56 103 GLY A O 1
ATOM 773 N N . ILE A 1 104 ? -2.691 2.300 -5.022 1.00 86.44 104 ILE A N 1
ATOM 774 C CA . ILE A 1 104 ? -2.092 2.299 -3.676 1.00 86.44 104 ILE A CA 1
ATOM 775 C C . ILE A 1 104 ? -2.317 3.656 -2.999 1.00 86.44 104 ILE A C 1
ATOM 777 O O . ILE A 1 104 ? -2.803 3.725 -1.871 1.00 86.44 104 ILE A O 1
ATOM 781 N N . MET A 1 105 ? -2.012 4.753 -3.696 1.00 89.44 105 MET A N 1
ATOM 782 C CA . MET A 1 105 ? -2.179 6.104 -3.153 1.00 89.44 105 MET A CA 1
ATOM 783 C C . MET A 1 105 ? -3.637 6.418 -2.810 1.00 89.44 105 MET A C 1
ATOM 785 O O . MET A 1 105 ? -3.904 7.038 -1.780 1.00 89.44 105 MET A O 1
ATOM 789 N N . GLN A 1 106 ? -4.582 5.999 -3.654 1.00 89.38 106 GLN A N 1
ATOM 790 C CA . GLN A 1 106 ? -6.006 6.177 -3.391 1.00 89.38 106 GLN A CA 1
ATOM 791 C C . GLN A 1 106 ? -6.453 5.383 -2.160 1.00 89.38 106 GLN A C 1
ATOM 793 O O . GLN A 1 106 ? -7.092 5.960 -1.281 1.00 89.38 106 GLN A O 1
ATOM 798 N N . ALA A 1 107 ? -6.063 4.111 -2.060 1.00 86.50 107 ALA A N 1
ATOM 799 C CA . ALA A 1 107 ? -6.394 3.263 -0.920 1.00 86.50 107 ALA A CA 1
ATOM 800 C C . ALA A 1 107 ? -5.857 3.848 0.397 1.00 86.50 107 ALA A C 1
ATOM 802 O O . ALA A 1 107 ? -6.591 3.947 1.378 1.00 86.50 107 ALA A O 1
ATOM 803 N N . LEU A 1 108 ? -4.608 4.328 0.407 1.00 88.81 108 LEU A N 1
ATOM 804 C CA . LEU A 1 108 ? -4.012 4.965 1.586 1.00 88.81 108 LEU A CA 1
ATOM 805 C C . LEU A 1 108 ? -4.730 6.263 1.978 1.00 88.81 108 LEU A C 1
ATOM 807 O O . LEU A 1 108 ? -4.934 6.525 3.163 1.00 88.81 108 LEU A O 1
ATOM 811 N N . ARG A 1 109 ? -5.144 7.080 1.000 1.00 91.25 109 ARG A N 1
ATOM 812 C CA . ARG A 1 109 ? -5.932 8.294 1.270 1.00 91.25 109 ARG A CA 1
ATOM 813 C C . ARG A 1 109 ? -7.289 7.960 1.878 1.00 91.25 109 ARG A C 1
ATOM 815 O O . ARG A 1 109 ? -7.681 8.604 2.844 1.00 91.25 109 ARG A O 1
ATOM 822 N N . GLN A 1 110 ? -7.978 6.959 1.336 1.00 88.75 110 GLN A N 1
ATOM 823 C CA . GLN A 1 110 ? -9.265 6.507 1.862 1.00 88.75 110 GLN A CA 1
ATOM 824 C C . GLN A 1 110 ? -9.125 5.969 3.288 1.00 88.75 110 GLN A C 1
ATOM 826 O O . GLN A 1 110 ? -9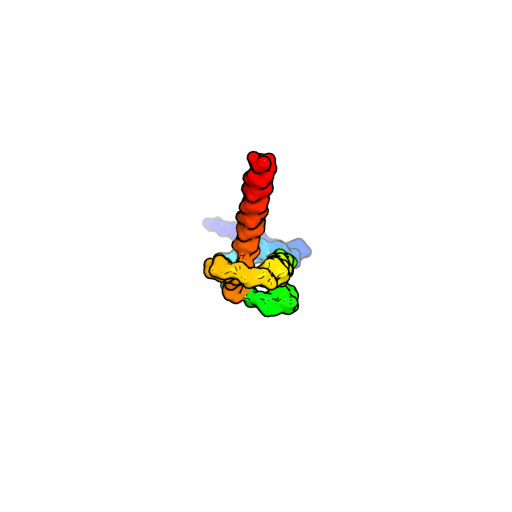.874 6.390 4.162 1.00 88.75 110 GLN A O 1
ATOM 831 N N . ALA A 1 111 ? -8.119 5.127 3.544 1.00 87.06 111 ALA A N 1
ATOM 832 C CA . ALA A 1 111 ? -7.841 4.607 4.881 1.00 87.06 111 ALA A CA 1
ATOM 833 C C . ALA A 1 111 ? -7.568 5.738 5.886 1.00 87.06 111 ALA A C 1
ATOM 835 O O . ALA A 1 111 ? -8.108 5.744 6.994 1.00 87.06 111 ALA A O 1
ATOM 836 N N . ARG A 1 112 ? -6.786 6.748 5.484 1.00 90.88 112 ARG A N 1
ATOM 837 C CA . ARG A 1 112 ? -6.5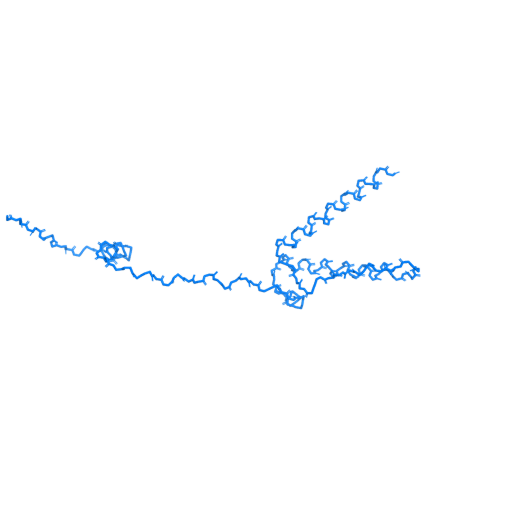46 7.931 6.317 1.00 90.88 112 ARG A CA 1
ATOM 838 C C . ARG A 1 112 ? -7.841 8.673 6.635 1.00 90.88 112 ARG A C 1
ATOM 840 O O . ARG A 1 112 ? -8.044 9.018 7.794 1.00 90.88 112 ARG A O 1
ATOM 847 N N . GLN A 1 113 ? -8.693 8.906 5.638 1.00 92.75 113 GLN A N 1
ATOM 848 C CA . GLN A 1 113 ? -9.968 9.587 5.851 1.00 92.75 113 GLN A CA 1
ATOM 849 C C . GLN A 1 113 ? -10.848 8.802 6.826 1.00 92.75 113 GLN A C 1
ATOM 851 O O . GLN A 1 113 ? -11.309 9.371 7.805 1.00 92.75 113 GLN A O 1
ATOM 856 N N . SER A 1 114 ? -10.982 7.484 6.643 1.00 87.31 114 SER A N 1
ATOM 857 C CA . SER A 1 114 ? -11.788 6.660 7.553 1.00 87.31 114 SER A CA 1
ATOM 858 C C . SER A 1 114 ? -11.281 6.685 8.996 1.00 87.31 114 SER A C 1
ATOM 860 O O . SER A 1 114 ? -12.079 6.686 9.927 1.00 87.31 114 SER A O 1
ATOM 862 N N . LEU A 1 115 ? -9.959 6.742 9.198 1.00 88.44 115 LEU A N 1
ATOM 863 C CA . LEU A 1 115 ? -9.376 6.855 10.537 1.00 88.44 115 LEU A CA 1
ATOM 864 C C . LEU A 1 115 ? -9.648 8.224 11.163 1.00 88.44 115 LEU A C 1
ATOM 866 O O . LEU A 1 115 ? -9.917 8.303 12.358 1.00 88.44 115 LEU A O 1
ATOM 870 N N . GLN A 1 116 ? -9.590 9.292 10.366 1.00 91.81 116 GLN A N 1
ATOM 871 C CA . GLN A 1 116 ? -9.936 10.636 10.825 1.00 91.81 116 GLN A CA 1
ATOM 872 C C . GLN A 1 116 ? -11.415 10.722 11.200 1.00 91.81 116 GLN A C 1
ATOM 874 O O . GLN A 1 116 ? -11.734 11.218 12.276 1.00 91.81 116 GLN A O 1
ATOM 879 N N . ASP A 1 117 ? -12.301 10.181 10.366 1.00 91.94 117 ASP A N 1
ATOM 880 C CA . ASP A 1 117 ? -13.738 10.148 10.634 1.00 91.94 117 ASP A CA 1
ATOM 881 C C . ASP A 1 117 ? -14.023 9.389 11.940 1.00 91.94 117 ASP A C 1
ATOM 883 O O . ASP A 1 117 ? -14.710 9.902 12.824 1.00 91.94 117 ASP A O 1
ATOM 887 N N . LEU A 1 118 ? -13.411 8.217 12.125 1.00 89.25 118 LEU A N 1
ATOM 888 C CA . LEU A 1 118 ? -13.537 7.435 13.356 1.00 89.25 118 LEU A CA 1
ATOM 889 C C . LEU A 1 118 ? -13.015 8.207 14.576 1.00 89.25 118 LEU A C 1
ATOM 891 O O . LEU A 1 118 ? -13.669 8.234 15.617 1.00 89.25 118 LEU A O 1
ATOM 895 N N . GLN A 1 119 ? -11.871 8.884 14.452 1.00 89.75 119 GLN A N 1
ATOM 896 C CA . GLN A 1 119 ? -11.337 9.722 15.523 1.00 89.75 119 GLN A CA 1
ATOM 897 C C . GLN A 1 119 ? -12.306 10.851 15.896 1.00 89.75 119 GLN A C 1
ATOM 899 O O . GLN A 1 119 ? -12.524 11.086 17.084 1.00 89.75 119 GLN A O 1
ATOM 904 N N . THR A 1 120 ? -12.908 11.526 14.910 1.00 90.88 120 THR A N 1
ATOM 905 C CA . THR A 1 120 ? -13.895 12.581 15.189 1.00 90.88 120 THR A CA 1
ATOM 906 C C . THR A 1 120 ? -15.103 12.023 15.935 1.00 90.88 120 THR A C 1
ATOM 908 O O . THR A 1 120 ? -15.503 12.589 16.948 1.00 90.88 120 THR A O 1
ATOM 911 N N . GLN A 1 121 ? -15.622 10.865 15.518 1.00 88.38 121 GLN A N 1
ATOM 912 C CA . GLN A 1 121 ? -16.741 10.202 16.191 1.00 88.38 121 GLN A CA 1
ATOM 913 C C . GLN A 1 121 ? -16.411 9.837 17.642 1.00 88.38 121 GLN A C 1
ATOM 915 O O . GLN A 1 121 ? -17.218 10.098 18.528 1.00 88.38 121 GLN A O 1
ATOM 920 N N . LEU A 1 122 ? -15.215 9.297 17.899 1.00 86.38 122 LEU A N 1
ATOM 921 C CA . LEU A 1 122 ? -14.770 8.968 19.255 1.00 86.38 122 LEU A CA 1
ATOM 922 C C . LEU A 1 122 ? -14.554 10.204 20.133 1.00 86.38 122 LEU A C 1
ATOM 924 O O . LEU A 1 122 ? -14.747 10.122 21.337 1.00 86.38 122 LEU A O 1
ATOM 928 N N . SER A 1 123 ? -14.163 11.343 19.557 1.00 85.31 123 SER A N 1
ATOM 929 C CA . SER A 1 123 ? -13.977 12.591 20.311 1.00 85.31 123 SER A CA 1
ATOM 930 C C . SER A 1 123 ? -15.281 13.312 20.677 1.00 85.31 123 SER A C 1
ATOM 932 O O . SER A 1 123 ? -15.250 14.269 21.448 1.00 85.31 123 SER A O 1
ATOM 934 N N . HIS A 1 124 ? -16.410 12.879 20.110 1.00 73.56 124 HIS A N 1
ATOM 935 C CA . HIS A 1 124 ? -17.747 13.399 20.406 1.00 73.56 124 HIS A CA 1
ATOM 936 C C . HIS A 1 124 ? -18.555 12.503 21.363 1.00 73.56 124 HIS A C 1
ATOM 938 O O . HIS A 1 124 ? -19.702 12.837 21.666 1.00 73.56 124 HIS A O 1
ATOM 944 N N . LEU A 1 125 ? -17.969 11.392 21.821 1.00 61.81 125 LEU A N 1
ATOM 945 C CA . LEU A 1 125 ? -18.474 10.542 22.904 1.00 61.81 125 LEU A CA 1
ATOM 946 C C . LEU A 1 125 ? -17.860 10.970 24.241 1.00 61.81 125 LEU A C 1
ATOM 948 O O . LEU A 1 125 ? -18.603 10.924 25.246 1.00 61.81 125 LEU A O 1
#

Radius of gyration: 31.69 Å; Cα contacts (8 Å, |Δi|>4): 38; chains: 1; bounding box: 55×51×93 Å

Sequence (125 aa):
MAKKKKFAGKETKLARLPLTQALTSQAEGGATLSPPRPSLSLLASEPLTWDEVSAGRGGPLAAAFFFLVRELSDLRLAVQSSPGPAEANHRIYLPDRVPQPPGIMQALRQARQSLQDLQTQLSHL

Solvent-accessible surface area (backbone atoms only — not comparable to full-atom values): 8117 Å² total; per-residue (Å²): 138,84,84,83,80,80,81,83,77,75,88,48,81,65,60,71,36,70,69,47,42,54,54,51,53,64,74,74,49,94,64,96,71,76,72,82,71,80,75,85,80,78,72,84,71,71,65,45,44,63,69,46,31,74,73,68,40,76,53,70,67,47,39,54,50,52,50,51,56,49,53,54,50,53,51,46,55,68,68,56,74,59,93,60,99,74,77,82,75,84,69,81,77,71,66,92,45,44,68,54,72,73,53,47,53,50,53,55,51,51,53,51,49,53,51,50,54,51,49,54,57,61,74,76,110

Foldseek 3Di:
DDDDDDDPDDDDPVCPDPVNVVVVCVVPDPDPPDPPPPPPVPPPPPFAALVVVVVPPDDDLLVVLSVVVVVVVVVCVVVPPDDDPPPPDPPPPDDRGRDHPVVSVVVVVVVVVVVVVVVVVVVVD

Secondary structure (DSSP, 8-state):
------------GGGGSHHHHHHHHHHH----------------PPPPPHHHHHTT-SHHHHHHHHHHHHHHHHHHHHHS-S--TT---------SSPPPHHHHHHHHHHHHHHHHHHHHHHHT-

Mean predicted aligned error: 18.36 Å

pLDDT: mean 70.35, std 16.1, range [34.88, 92.75]